Protein AF-A0A225WI49-F1 (afdb_monomer)

Secondary structure (DSSP, 8-state):
--GGG-----------SS--HHHHHHHHHHHHHHSSS-----------THHHHHHHHHHHHHS-GGGS-HHHHHHHHHHHHHHHT-SSHHHHHHHHHHHHHHHHHSTTTHHHHHHHHHHHSSGGG-TTSGGGS-TTS-SSSHHHHHHHHHHHHHH--

Foldseek 3Di:
DACVVDDDDDQDDDDDPDDDPVRVVVVVVVSCVSDPDRDDDPDDDDPPPPVLVVVCCCLLVVLPPVPDDPVNVVVVVVLVVCLQAQPDDVSNVVSCVVVLVVLCPDPNRVSVSVSCCPQQVDDDNVQLHPVSDPPNDHNDCVVVVVVVVVCCVVPPD

Sequence (157 aa):
MSDCERRFHLSAMIALSQIVEGMYAKSLSALRLVCNKPLQVYYVMGDADDGRFNVVQQVIGRANIYNMNELTANTLRKDIYDLHFAEGPQDFIYICQLVLPRWRVAVQTAGFVDSFKKVWMSGKFIPWQYFQSPSAYATTNNPAKQFNQVLKRDYTL

Mean predicted aligned error: 12.16 Å

Organism: NCBI:txid4795

Nearest PDB structures (foldseek):
  6xgw-assembly1_B  TM=5.686E-01  e=6.601E+00  Acetivibrio thermocellus ATCC 27405
  5cwh-assembly1_A  TM=3.467E-01  e=4.479E+00  synthetic construct

Solvent-accessible surface area (backbone atoms only — not comparable to full-atom values): 9722 Å² total; per-residue (Å²): 138,60,69,88,80,58,87,84,79,88,86,79,86,83,90,69,97,62,98,45,73,73,48,52,56,51,50,58,54,50,50,51,70,74,41,97,53,92,80,78,85,88,77,86,89,72,78,71,59,69,83,48,47,47,47,50,44,47,44,43,55,65,50,52,56,94,70,58,51,68,69,59,56,51,50,52,51,49,53,51,49,52,49,30,62,24,83,35,73,68,50,32,52,52,49,48,67,57,49,52,59,58,36,46,72,38,81,84,32,31,61,42,46,60,51,46,42,57,49,50,67,36,77,92,48,43,81,58,31,44,66,70,50,59,96,88,57,79,75,61,69,58,67,61,49,53,53,52,48,53,52,41,71,76,72,58,129

pLDDT: mean 70.06, std 14.54, range [36.44, 95.25]

Radius of gyration: 18.46 Å; Cα contacts (8 Å, |Δi|>4): 92; chains: 1; bounding box: 42×36×49 Å

Structure (mmCIF, N/CA/C/O backbone):
data_AF-A0A225WI49-F1
#
_entry.id   AF-A0A225WI49-F1
#
loop_
_atom_site.group_PDB
_atom_site.id
_atom_site.type_symbol
_atom_site.label_atom_id
_atom_site.label_alt_id
_atom_site.label_comp_id
_atom_site.label_asym_id
_atom_site.label_entity_id
_atom_site.label_seq_id
_atom_site.pdbx_PDB_ins_code
_atom_site.Cartn_x
_atom_site.Cartn_y
_atom_site.Cartn_z
_atom_site.occupancy
_atom_site.B_iso_or_equiv
_atom_site.auth_seq_id
_atom_site.auth_comp_id
_atom_site.auth_asym_id
_atom_site.auth_atom_id
_atom_site.pdbx_PDB_model_num
ATOM 1 N N . MET A 1 1 ? -5.632 -16.277 0.743 1.00 48.72 1 MET A N 1
ATOM 2 C CA . MET A 1 1 ? -6.776 -15.624 1.415 1.00 48.72 1 MET A CA 1
ATOM 3 C C . MET A 1 1 ? -6.781 -14.167 1.015 1.00 48.72 1 MET A C 1
ATOM 5 O O . MET A 1 1 ? -5.843 -13.457 1.355 1.00 48.72 1 MET A O 1
ATOM 9 N N . SER A 1 2 ? -7.784 -13.748 0.252 1.00 56.47 2 SER A N 1
ATOM 10 C CA . SER A 1 2 ? -7.922 -12.360 -0.202 1.00 56.47 2 SER A CA 1
ATOM 11 C C . SER A 1 2 ? -8.668 -11.526 0.846 1.00 56.47 2 SER A C 1
ATOM 13 O O . SER A 1 2 ? -9.482 -12.062 1.599 1.00 56.47 2 SER A O 1
ATOM 15 N N . ASP A 1 3 ? -8.436 -10.210 0.895 1.00 58.03 3 ASP A N 1
ATOM 16 C CA . ASP A 1 3 ? -9.205 -9.298 1.760 1.00 58.03 3 ASP A CA 1
ATOM 17 C C . ASP A 1 3 ? -10.714 -9.335 1.470 1.00 58.03 3 ASP A C 1
ATOM 19 O O . ASP A 1 3 ? -11.506 -8.990 2.342 1.00 58.03 3 ASP A O 1
ATOM 23 N N . CYS A 1 4 ? -11.128 -9.788 0.280 1.00 54.41 4 CYS A N 1
ATOM 24 C CA . CYS A 1 4 ? -12.543 -9.960 -0.062 1.00 54.41 4 CYS A CA 1
ATOM 25 C C . CYS A 1 4 ? -13.248 -11.075 0.732 1.00 54.41 4 CYS A C 1
ATOM 27 O O . CYS A 1 4 ? -14.473 -11.081 0.803 1.00 54.41 4 CYS A O 1
ATOM 29 N N . GLU A 1 5 ? -12.500 -11.994 1.345 1.00 53.59 5 GLU A N 1
ATOM 30 C CA . GLU A 1 5 ? -13.043 -13.082 2.171 1.00 53.59 5 GLU A CA 1
ATOM 31 C C . GLU A 1 5 ? -13.104 -12.702 3.662 1.00 53.59 5 GLU A C 1
ATOM 33 O O . GLU A 1 5 ? -13.628 -13.454 4.486 1.00 53.59 5 GLU A O 1
ATOM 38 N N . ARG A 1 6 ? -12.574 -11.527 4.031 1.00 66.06 6 ARG A N 1
ATOM 39 C CA . ARG A 1 6 ? -12.489 -11.048 5.416 1.00 66.06 6 ARG A CA 1
ATOM 40 C C . ARG A 1 6 ? -13.667 -10.133 5.745 1.00 66.06 6 ARG A C 1
ATOM 42 O O . ARG A 1 6 ? -14.077 -9.300 4.942 1.00 66.06 6 ARG A O 1
ATOM 49 N N . ARG A 1 7 ? -14.200 -10.259 6.964 1.00 65.69 7 ARG A N 1
ATOM 50 C CA . ARG A 1 7 ? -15.260 -9.383 7.485 1.00 65.69 7 ARG A CA 1
ATOM 51 C C . ARG A 1 7 ? -14.658 -8.352 8.431 1.00 65.69 7 ARG A C 1
ATOM 53 O O . ARG A 1 7 ? -14.001 -8.717 9.401 1.00 65.69 7 ARG A O 1
ATOM 60 N N . PHE A 1 8 ? -14.913 -7.077 8.155 1.00 72.19 8 PHE A N 1
ATOM 61 C CA . PHE A 1 8 ? -14.499 -5.960 9.001 1.00 72.19 8 PHE A CA 1
ATOM 62 C C . PHE A 1 8 ? -15.721 -5.370 9.701 1.00 72.19 8 PHE A C 1
ATOM 64 O O . PHE A 1 8 ? -16.773 -5.204 9.086 1.00 72.19 8 PHE A O 1
ATOM 71 N N . HIS A 1 9 ? -15.577 -5.049 10.986 1.00 75.19 9 HIS A N 1
ATOM 72 C CA . HIS A 1 9 ? -16.617 -4.394 11.775 1.00 75.19 9 HIS A CA 1
ATOM 73 C C . HIS A 1 9 ? -16.233 -2.933 12.006 1.00 75.19 9 HIS A C 1
ATOM 75 O O . HIS A 1 9 ? -15.126 -2.644 12.461 1.00 75.19 9 HIS A O 1
ATOM 81 N N . LEU A 1 10 ? -17.144 -2.010 11.693 1.00 75.50 10 LEU A N 1
ATOM 82 C CA . LEU A 1 10 ? -16.956 -0.594 11.991 1.00 75.50 10 LEU A CA 1
ATOM 83 C C . LEU A 1 10 ? -17.075 -0.375 13.505 1.00 75.50 10 LEU A C 1
ATOM 85 O O . LEU A 1 10 ? -18.166 -0.475 14.057 1.00 75.50 10 LEU A O 1
ATOM 89 N N . SER A 1 11 ? -15.958 -0.068 14.166 1.00 74.88 11 SER A N 1
ATOM 90 C CA . SER A 1 11 ? -15.944 0.193 15.614 1.00 74.88 11 SER A CA 1
ATOM 91 C C . SER A 1 11 ? -16.342 1.628 15.970 1.00 74.88 11 SER A C 1
ATOM 93 O O . SER A 1 11 ? -16.944 1.853 17.014 1.00 74.88 11 SER A O 1
ATOM 95 N N . ALA A 1 12 ? -15.992 2.604 15.127 1.00 73.69 12 ALA A N 1
ATOM 96 C CA . ALA A 1 12 ? -16.334 4.010 15.322 1.00 73.69 12 ALA A CA 1
ATOM 97 C C . ALA A 1 12 ? -16.229 4.794 14.008 1.00 73.69 12 ALA A C 1
ATOM 99 O O . ALA A 1 12 ? -15.365 4.509 13.180 1.00 73.69 12 ALA A O 1
ATOM 100 N N . MET A 1 13 ? -17.067 5.821 13.859 1.00 78.62 13 MET A N 1
ATOM 101 C CA . MET A 1 13 ? -16.966 6.842 12.817 1.00 78.62 13 MET A CA 1
ATOM 102 C C . MET A 1 13 ? -16.846 8.203 13.499 1.00 78.62 13 MET A C 1
ATOM 104 O O . MET A 1 13 ? -17.653 8.529 14.367 1.00 78.62 13 MET A O 1
ATOM 108 N N . ILE A 1 14 ? -15.831 8.984 13.129 1.00 72.12 14 ILE A N 1
ATOM 109 C CA . ILE A 1 14 ? -15.565 10.290 13.736 1.00 72.12 14 ILE A CA 1
ATOM 110 C C . ILE A 1 14 ? -15.623 11.344 12.635 1.00 72.12 14 ILE A C 1
ATOM 112 O O . ILE A 1 14 ? -14.805 11.334 11.719 1.00 72.12 14 ILE A O 1
ATOM 116 N N . ALA A 1 15 ? -16.597 12.248 12.729 1.00 78.31 15 ALA A N 1
ATOM 117 C CA . ALA A 1 15 ? -16.697 13.401 11.847 1.00 78.31 15 ALA A CA 1
ATOM 118 C C . ALA A 1 15 ? -15.869 14.551 12.428 1.00 78.31 15 ALA A C 1
ATOM 120 O O . ALA A 1 15 ? -16.114 14.998 13.549 1.00 78.31 15 ALA A O 1
ATOM 121 N N . LEU A 1 16 ? -14.884 15.020 11.666 1.00 69.44 16 LEU A N 1
ATOM 122 C CA . LEU A 1 16 ? -14.033 16.144 12.044 1.00 69.44 16 LEU A CA 1
ATOM 123 C C . LEU A 1 16 ? -14.318 17.330 11.135 1.00 69.44 16 LEU A C 1
ATOM 125 O O . LEU A 1 16 ? -14.454 17.169 9.927 1.00 69.44 16 LEU A O 1
ATOM 129 N N . SER A 1 17 ? -14.368 18.529 11.714 1.00 72.88 17 SER A N 1
ATOM 130 C CA . SER A 1 17 ? -14.508 19.762 10.936 1.00 72.88 17 SER A CA 1
ATOM 131 C C . SER A 1 17 ? -13.226 20.127 10.182 1.00 72.88 17 SER A C 1
ATOM 133 O O . SER A 1 17 ? -13.294 20.821 9.171 1.00 72.88 17 SER A O 1
ATOM 135 N N . GLN A 1 18 ? -12.059 19.682 10.668 1.00 64.44 18 GLN A N 1
ATOM 136 C CA . GLN A 1 18 ? -10.747 19.961 10.083 1.00 64.44 18 GLN A CA 1
ATOM 137 C C . GLN A 1 18 ? -9.773 18.795 10.296 1.00 64.44 18 GLN A C 1
ATOM 139 O O . GLN A 1 18 ? -9.764 18.155 11.350 1.00 64.44 18 GLN A O 1
ATOM 144 N N . ILE A 1 19 ? -8.903 18.575 9.309 1.00 63.94 19 ILE A N 1
ATOM 145 C CA . ILE A 1 19 ? -7.828 17.578 9.341 1.00 63.94 19 ILE A CA 1
ATOM 146 C C . ILE A 1 19 ? -6.551 18.254 9.865 1.00 63.94 19 ILE A C 1
ATOM 148 O O . ILE A 1 19 ? -5.711 18.718 9.101 1.00 63.94 19 ILE A O 1
ATOM 152 N N . VAL A 1 20 ? -6.430 18.361 11.191 1.00 71.06 20 VAL A N 1
ATOM 153 C CA . VAL A 1 20 ? -5.255 18.924 11.885 1.00 71.06 20 VAL A CA 1
ATOM 154 C C . VAL A 1 20 ? -4.802 17.940 12.963 1.00 71.06 20 VAL A C 1
ATOM 156 O O . VAL A 1 20 ? -5.634 17.295 13.598 1.00 71.06 20 VAL A O 1
ATOM 159 N N . GLU A 1 21 ? -3.495 17.830 13.207 1.00 60.38 21 GLU A N 1
ATOM 160 C CA . GLU A 1 21 ? -2.895 16.881 14.164 1.00 60.38 21 GLU A CA 1
ATOM 161 C C . GLU A 1 21 ? -3.582 16.890 15.544 1.00 60.38 21 GLU A C 1
ATOM 163 O O . GLU A 1 21 ? -3.934 15.841 16.089 1.00 60.38 21 GLU A O 1
ATOM 168 N N . GLY A 1 22 ? -3.888 18.081 16.071 1.00 64.19 22 GLY A N 1
ATOM 169 C CA . GLY A 1 22 ? -4.597 18.231 17.344 1.00 64.19 22 GLY A CA 1
ATOM 170 C C . GLY A 1 22 ? -6.025 17.664 17.346 1.00 64.19 22 GLY A C 1
ATOM 171 O O . GLY A 1 22 ? -6.517 17.254 18.398 1.00 64.19 22 GL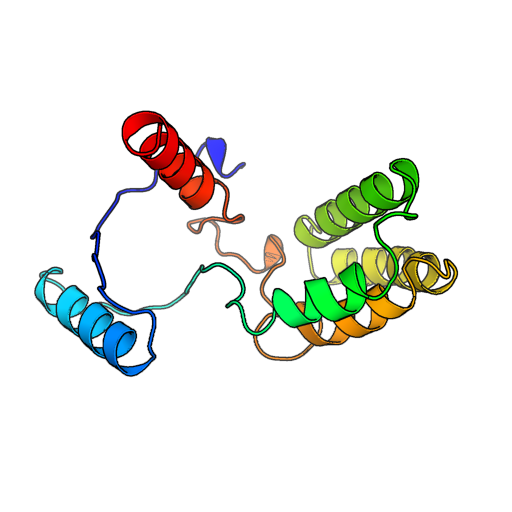Y A O 1
ATOM 172 N N . MET A 1 23 ? -6.696 17.606 16.192 1.00 66.50 23 MET A N 1
ATOM 173 C CA . MET A 1 23 ? -8.023 16.993 16.051 1.00 66.50 23 MET A CA 1
ATOM 174 C C . MET A 1 23 ? -7.937 15.467 15.999 1.00 66.50 23 MET A C 1
ATOM 176 O O . MET A 1 23 ? -8.760 14.796 16.624 1.00 66.50 23 MET A O 1
ATOM 180 N N . TYR A 1 24 ? -6.907 14.903 15.360 1.00 64.75 24 TYR A N 1
ATOM 181 C CA . TYR A 1 24 ? -6.654 13.458 15.389 1.00 64.75 24 TYR A CA 1
ATOM 182 C C . TYR A 1 24 ? -6.375 12.952 16.804 1.00 64.75 24 TYR A C 1
ATOM 184 O O . TYR A 1 24 ? -6.986 11.976 17.239 1.00 64.75 24 TYR A O 1
ATOM 192 N N . ALA A 1 25 ? -5.520 13.647 17.561 1.00 64.44 25 ALA A N 1
ATOM 193 C CA . ALA A 1 25 ? -5.199 13.267 18.936 1.00 64.44 25 ALA A CA 1
ATOM 194 C C . ALA A 1 25 ? -6.445 13.251 19.841 1.00 64.44 25 ALA A C 1
ATOM 196 O O . ALA A 1 25 ? -6.653 12.304 20.606 1.00 64.44 25 ALA A O 1
ATOM 197 N N . LYS A 1 26 ? -7.316 14.262 19.716 1.00 67.56 26 LYS A N 1
ATOM 198 C CA . LYS A 1 26 ? -8.597 14.322 20.441 1.00 67.56 26 LYS A CA 1
ATOM 199 C C . LYS A 1 26 ? -9.541 13.190 20.030 1.00 67.56 26 LYS A C 1
ATOM 201 O O . LYS A 1 26 ? -10.129 12.546 20.893 1.00 67.56 26 LYS A O 1
ATOM 206 N N . SER A 1 27 ? -9.624 12.901 18.735 1.00 66.44 27 SER A N 1
ATOM 207 C CA . SER A 1 27 ? -10.472 11.840 18.175 1.00 66.44 27 SER A CA 1
ATOM 208 C C . SER A 1 27 ? -10.058 10.447 18.643 1.00 66.44 27 SER A C 1
ATOM 210 O O . SER A 1 27 ? -10.885 9.667 19.111 1.00 66.44 27 SER A O 1
ATOM 212 N N . LEU A 1 28 ? -8.760 10.144 18.591 1.00 68.38 28 LEU A N 1
ATOM 213 C CA . LEU A 1 28 ? -8.213 8.873 19.070 1.00 68.38 28 LEU A CA 1
ATOM 214 C C . LEU A 1 28 ? -8.349 8.730 20.591 1.00 68.38 28 LEU A C 1
ATOM 216 O O . LEU A 1 28 ? -8.566 7.629 21.093 1.00 68.38 28 LEU A O 1
ATOM 220 N N . SER A 1 29 ? -8.268 9.838 21.331 1.00 68.44 29 SER A N 1
ATOM 221 C CA . SER A 1 29 ? -8.528 9.841 22.774 1.00 68.44 29 SER A CA 1
ATOM 222 C C . SER A 1 29 ? -9.999 9.558 23.084 1.00 68.44 29 SER A C 1
ATOM 224 O O . SER A 1 29 ? -10.285 8.782 23.991 1.00 68.44 29 SER A O 1
ATOM 226 N N . ALA A 1 30 ? -10.931 10.109 22.302 1.00 68.31 30 ALA A N 1
ATOM 227 C CA . ALA A 1 30 ? -12.356 9.808 22.431 1.00 68.31 30 ALA A CA 1
ATOM 228 C C . ALA A 1 30 ? -12.669 8.337 22.107 1.00 68.31 30 ALA A C 1
ATOM 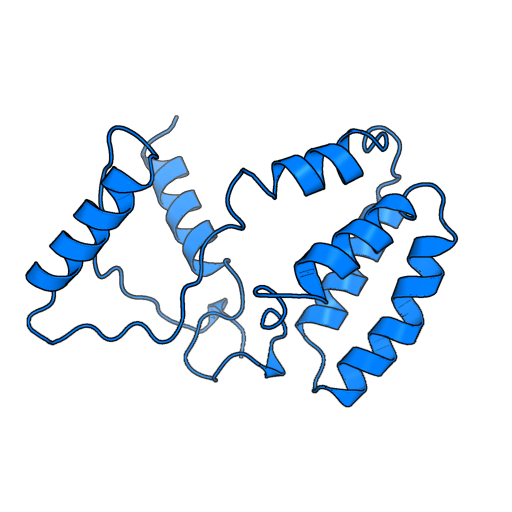230 O O . ALA A 1 30 ? -13.484 7.721 22.788 1.00 68.31 30 ALA A O 1
ATOM 231 N N . LEU A 1 31 ? -11.964 7.732 21.144 1.00 66.62 31 LEU A N 1
ATOM 232 C CA . LEU A 1 31 ? -12.109 6.307 20.827 1.00 66.62 31 LEU A CA 1
ATOM 233 C C . LEU A 1 31 ? -11.807 5.402 22.037 1.00 66.62 31 LEU A C 1
ATOM 235 O O . LEU A 1 31 ? -12.487 4.396 22.237 1.00 66.62 31 LEU A O 1
ATOM 239 N N . ARG A 1 32 ? -10.845 5.789 22.890 1.00 63.47 32 ARG A N 1
ATOM 240 C CA . ARG A 1 32 ? -10.538 5.077 24.148 1.00 63.47 32 ARG A CA 1
ATOM 241 C C . ARG A 1 32 ? -11.702 5.053 25.131 1.00 63.47 32 ARG A C 1
ATOM 243 O O . ARG A 1 32 ? -11.773 4.127 25.926 1.00 63.47 32 ARG A O 1
ATOM 250 N N . LEU A 1 33 ? -12.584 6.048 25.082 1.00 63.44 33 LEU A N 1
ATOM 251 C CA . LEU A 1 33 ? -13.755 6.134 25.957 1.00 63.44 33 LEU A CA 1
ATOM 252 C C . LEU A 1 33 ? -14.931 5.304 25.429 1.00 63.44 33 LEU A C 1
ATOM 254 O O . LEU A 1 33 ? -15.749 4.841 26.213 1.00 63.44 33 LEU A O 1
ATOM 258 N N . VAL A 1 34 ? -15.014 5.106 24.109 1.00 63.06 34 VAL A N 1
ATOM 259 C CA . VAL A 1 34 ? -16.078 4.314 23.466 1.00 63.06 34 VAL A CA 1
ATOM 260 C C . VAL A 1 34 ? -15.819 2.813 23.612 1.00 63.06 34 VAL A C 1
ATOM 262 O O . VAL A 1 34 ? -16.747 2.018 23.755 1.00 63.06 34 VAL A O 1
ATOM 265 N N . CYS A 1 35 ? -14.553 2.399 23.595 1.00 58.66 35 CYS A N 1
ATOM 266 C CA . CYS A 1 35 ? -14.195 1.008 23.823 1.00 58.66 35 CYS A CA 1
ATOM 267 C C . CYS A 1 35 ? -14.097 0.728 25.330 1.00 58.66 35 CYS A C 1
ATOM 269 O O . CYS A 1 35 ? -13.163 1.170 25.985 1.00 58.66 35 CYS A O 1
ATOM 271 N N . ASN A 1 36 ? -15.009 -0.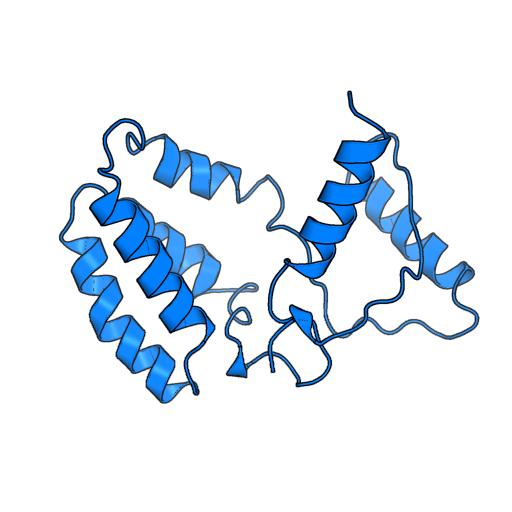089 25.872 1.00 57.59 36 ASN A N 1
ATOM 272 C CA . ASN A 1 36 ? -15.023 -0.550 27.277 1.00 57.59 36 ASN A CA 1
ATOM 273 C C . ASN A 1 36 ? -13.830 -1.460 27.672 1.00 57.59 36 ASN A C 1
ATOM 275 O O . ASN A 1 36 ? -13.927 -2.273 28.591 1.00 57.59 36 ASN A O 1
ATOM 279 N N . LYS A 1 37 ? -12.709 -1.385 26.949 1.00 60.72 37 LYS A N 1
ATOM 280 C CA . LYS A 1 37 ? -11.475 -2.139 27.182 1.00 60.72 37 LYS A CA 1
ATOM 281 C C . LYS A 1 37 ? -10.275 -1.250 26.853 1.00 60.72 37 LYS A C 1
ATOM 283 O O . LYS A 1 37 ? -10.369 -0.439 25.930 1.00 60.72 37 LYS A O 1
ATOM 288 N N . PRO A 1 38 ? -9.134 -1.423 27.542 1.00 61.31 38 PRO A N 1
ATOM 289 C CA . PRO A 1 38 ? -7.910 -0.718 27.186 1.00 61.31 38 PRO A CA 1
ATOM 290 C C . PRO A 1 38 ? -7.533 -1.025 25.730 1.00 61.31 38 PRO A C 1
ATOM 292 O O . PRO A 1 38 ? -7.248 -2.167 25.373 1.00 61.31 38 PRO A O 1
ATOM 295 N N . LEU A 1 39 ? -7.558 0.004 24.882 1.00 62.28 39 LEU A N 1
ATOM 296 C CA . LEU A 1 39 ? -7.169 -0.088 23.477 1.00 62.28 39 LEU A CA 1
ATOM 297 C C . LEU A 1 39 ? -5.642 -0.053 23.358 1.00 62.28 39 LEU A C 1
ATOM 299 O O . LEU A 1 39 ? -5.017 0.975 23.625 1.00 62.28 39 LEU A O 1
ATOM 303 N N . GLN A 1 40 ? -5.054 -1.162 22.912 1.00 63.75 40 GLN A N 1
ATOM 304 C CA . GLN A 1 40 ? -3.671 -1.212 22.442 1.00 63.75 40 GLN A CA 1
ATOM 305 C C . GLN A 1 40 ? -3.662 -1.245 20.915 1.00 63.75 40 GLN A C 1
ATOM 307 O O . GLN A 1 40 ? -4.281 -2.109 20.295 1.00 63.75 40 GLN A O 1
ATOM 312 N N . VAL A 1 41 ? -2.978 -0.278 20.307 1.00 61.75 41 VAL A N 1
ATOM 313 C CA . VAL A 1 41 ? -2.838 -0.189 18.852 1.00 61.75 41 VAL A CA 1
ATOM 314 C C . VAL A 1 41 ? -1.542 -0.884 18.459 1.00 61.75 41 VAL A C 1
ATOM 316 O O . VAL A 1 41 ? -0.462 -0.378 18.751 1.00 61.75 41 VAL A O 1
ATOM 319 N N . TYR A 1 42 ? -1.657 -2.037 17.803 1.00 57.41 42 TYR A N 1
ATOM 320 C CA . TYR A 1 42 ? -0.503 -2.771 17.274 1.00 57.41 42 TYR A CA 1
ATOM 321 C C . TYR A 1 42 ? -0.157 -2.351 15.843 1.00 57.41 42 TYR A C 1
ATOM 323 O O . TYR A 1 42 ? 1.015 -2.257 15.493 1.00 57.41 42 TYR A O 1
ATOM 331 N N . TYR A 1 43 ? -1.179 -2.062 15.033 1.00 62.22 43 TYR A N 1
ATOM 332 C CA . TYR A 1 43 ? -1.039 -1.703 13.626 1.00 62.22 43 TYR A CA 1
ATOM 333 C C . TYR A 1 43 ? -2.004 -0.573 13.275 1.00 62.22 43 TYR A C 1
ATOM 335 O O . TYR A 1 43 ? -3.140 -0.545 13.750 1.00 62.22 43 TYR A O 1
ATOM 343 N N . VAL A 1 44 ? -1.548 0.346 12.427 1.00 63.34 44 VAL A N 1
ATOM 344 C CA . VAL A 1 44 ? -2.364 1.417 11.853 1.00 63.34 44 VAL A CA 1
ATOM 345 C C . VAL A 1 44 ? -2.310 1.265 10.343 1.00 63.34 44 VAL A C 1
ATOM 347 O O . VAL A 1 44 ? -1.229 1.281 9.760 1.00 63.34 44 VAL A O 1
ATOM 350 N N . MET A 1 45 ? -3.475 1.117 9.721 1.00 66.38 45 MET A N 1
ATOM 351 C CA . MET A 1 45 ? -3.623 1.174 8.273 1.00 66.38 45 MET A CA 1
ATOM 352 C C . MET A 1 45 ? -4.411 2.436 7.942 1.00 66.38 45 MET A C 1
ATOM 354 O O . MET A 1 45 ? -5.564 2.578 8.341 1.00 66.38 45 MET A O 1
ATOM 358 N N . GLY A 1 46 ? -3.761 3.358 7.248 1.00 62.47 46 GLY A N 1
ATOM 359 C CA . GLY A 1 46 ? -4.357 4.583 6.737 1.00 62.47 46 GLY A CA 1
ATOM 360 C C . GLY A 1 46 ? -3.884 4.809 5.312 1.00 62.47 46 GLY A C 1
ATOM 361 O O . GLY A 1 46 ? -2.943 4.152 4.852 1.00 62.47 46 GLY A O 1
ATOM 362 N N . ASP A 1 47 ? -4.531 5.731 4.610 1.00 60.34 47 ASP A N 1
ATOM 363 C CA . ASP A 1 47 ? -3.952 6.227 3.369 1.00 60.34 47 ASP A CA 1
ATOM 364 C C . ASP A 1 47 ? -2.586 6.860 3.676 1.00 60.34 47 ASP A C 1
ATOM 366 O O . ASP A 1 47 ? -2.335 7.358 4.775 1.00 60.34 47 ASP A O 1
ATOM 370 N N . ALA A 1 48 ? -1.658 6.786 2.724 1.00 54.28 48 ALA A N 1
ATOM 371 C CA . ALA A 1 48 ? -0.376 7.453 2.880 1.00 54.28 48 ALA A CA 1
ATOM 372 C C . ALA A 1 48 ? -0.630 8.971 2.909 1.00 54.28 48 ALA A C 1
ATOM 374 O O . ALA A 1 48 ? -0.863 9.548 1.850 1.00 54.28 48 ALA A O 1
ATOM 375 N N . ASP A 1 49 ? -0.619 9.572 4.108 1.00 50.94 49 ASP A N 1
ATOM 376 C CA . ASP A 1 49 ? -0.991 10.972 4.376 1.00 50.94 49 ASP A CA 1
ATOM 377 C C . ASP A 1 49 ? -0.554 11.947 3.265 1.00 50.94 49 ASP A C 1
ATOM 379 O O . ASP A 1 49 ? 0.571 11.877 2.751 1.00 50.94 49 ASP A O 1
ATOM 383 N N . ASP A 1 50 ? -1.439 12.896 2.941 1.00 42.78 50 ASP A N 1
ATOM 384 C CA . ASP A 1 50 ? -1.406 13.828 1.798 1.00 42.78 50 ASP A CA 1
ATOM 385 C C . ASP A 1 50 ? -0.070 14.559 1.557 1.00 42.78 50 ASP A C 1
ATOM 387 O O . ASP A 1 50 ? 0.241 14.947 0.428 1.00 42.78 50 ASP A O 1
ATOM 391 N N . GLY A 1 51 ? 0.793 14.690 2.569 1.00 39.00 51 GLY A N 1
ATOM 392 C CA . GLY A 1 51 ? 2.159 15.204 2.402 1.00 39.00 51 GLY A CA 1
ATOM 393 C C . GLY A 1 51 ? 3.066 14.315 1.535 1.00 39.00 51 GLY A C 1
ATOM 394 O O . GLY A 1 51 ? 4.095 14.771 1.040 1.00 39.00 51 GLY A O 1
ATOM 395 N N . ARG A 1 52 ? 2.696 13.048 1.319 1.00 43.91 52 ARG A N 1
ATOM 396 C CA . ARG A 1 52 ? 3.482 12.048 0.577 1.00 43.91 52 ARG A CA 1
ATOM 397 C C . ARG A 1 52 ? 2.785 11.569 -0.683 1.00 43.91 52 ARG A C 1
ATOM 399 O O . ARG A 1 52 ? 3.484 11.308 -1.660 1.00 43.91 52 ARG A O 1
ATOM 406 N N . PHE A 1 53 ? 1.450 11.566 -0.717 1.00 38.25 53 PHE A N 1
ATOM 407 C CA . PHE A 1 53 ? 0.724 11.501 -1.983 1.00 38.25 53 PHE A CA 1
ATOM 408 C C . PHE A 1 53 ? 1.078 12.702 -2.857 1.00 38.25 53 PHE A C 1
ATOM 410 O O . PHE A 1 53 ? 1.278 12.505 -4.040 1.00 38.25 53 PHE A O 1
ATOM 417 N N . ASN A 1 54 ? 1.310 13.893 -2.285 1.00 39.88 54 ASN A N 1
ATOM 418 C CA . ASN A 1 54 ? 1.863 15.035 -3.017 1.00 39.88 54 ASN A CA 1
ATOM 419 C C . ASN A 1 54 ? 3.313 14.848 -3.462 1.00 39.88 54 ASN A C 1
ATOM 421 O O . ASN A 1 54 ? 3.666 15.402 -4.484 1.00 39.88 54 ASN A O 1
ATOM 425 N N . VAL A 1 55 ? 4.159 14.071 -2.778 1.00 36.44 55 VAL A N 1
ATOM 426 C CA . VAL A 1 55 ? 5.509 13.739 -3.287 1.00 36.44 55 VAL A CA 1
ATOM 427 C C . VAL A 1 55 ? 5.422 12.717 -4.412 1.00 36.44 55 VAL A C 1
ATOM 429 O O . VAL A 1 55 ? 6.112 12.849 -5.410 1.00 36.44 55 VAL A O 1
ATOM 432 N N . VAL A 1 56 ? 4.540 11.727 -4.299 1.00 38.41 56 VAL A N 1
ATOM 433 C CA . VAL A 1 56 ? 4.257 10.763 -5.365 1.00 38.41 56 VAL A CA 1
ATOM 434 C C . VAL A 1 56 ? 3.570 11.471 -6.544 1.00 38.41 56 VAL A C 1
ATOM 436 O O . VAL A 1 56 ? 3.991 11.299 -7.668 1.00 38.41 56 VAL A O 1
ATOM 439 N N . GLN A 1 57 ? 2.626 12.385 -6.341 1.00 39.47 57 GLN A N 1
ATOM 440 C CA . GLN A 1 57 ? 2.058 13.266 -7.371 1.00 39.47 57 GLN A CA 1
ATOM 441 C C . GLN A 1 57 ? 3.026 14.362 -7.832 1.00 39.47 57 GLN A C 1
ATOM 443 O O . GLN A 1 57 ? 2.896 14.834 -8.946 1.00 39.47 57 GLN A O 1
ATOM 448 N N . GLN A 1 58 ? 4.018 14.786 -7.055 1.00 39.88 58 GLN A N 1
ATOM 449 C CA . GLN A 1 58 ? 5.022 15.748 -7.524 1.00 39.88 58 GLN A CA 1
ATOM 450 C C . GLN A 1 58 ? 6.160 15.054 -8.257 1.00 39.88 58 GLN A C 1
ATOM 452 O O . GLN A 1 58 ? 6.728 15.657 -9.150 1.00 39.88 58 GLN A O 1
ATOM 457 N N . VAL A 1 59 ? 6.510 13.813 -7.927 1.00 42.06 59 VAL A N 1
ATOM 458 C CA . VAL A 1 59 ? 7.568 13.070 -8.621 1.00 42.06 59 VAL A CA 1
ATOM 459 C C . VAL A 1 59 ? 6.996 12.282 -9.790 1.00 42.06 59 VAL A C 1
ATOM 461 O O . VAL A 1 59 ? 7.566 12.315 -10.872 1.00 42.06 59 VAL A O 1
ATOM 464 N N . ILE A 1 60 ? 5.839 11.645 -9.612 1.00 42.66 60 ILE A N 1
ATOM 465 C CA . ILE A 1 60 ? 5.096 11.011 -10.699 1.00 42.66 60 ILE A CA 1
ATOM 466 C C . ILE A 1 60 ? 4.354 12.092 -11.506 1.00 42.66 60 ILE A C 1
ATOM 468 O O . ILE A 1 60 ? 4.515 12.145 -12.712 1.00 42.66 60 ILE A O 1
ATOM 472 N N . GLY A 1 61 ? 3.630 13.034 -10.895 1.00 37.81 61 GLY A N 1
ATOM 473 C CA . GLY A 1 61 ? 2.869 14.061 -11.637 1.00 37.81 61 GLY A CA 1
ATOM 474 C C . GLY A 1 61 ? 3.648 15.296 -12.125 1.00 37.81 61 GLY A C 1
ATOM 475 O O . GLY A 1 61 ? 3.127 15.972 -13.008 1.00 37.81 61 GLY A O 1
ATOM 476 N N . ARG A 1 62 ? 4.896 15.579 -11.685 1.00 36.78 62 ARG A N 1
ATOM 477 C CA . ARG A 1 62 ? 5.802 16.474 -12.462 1.00 36.78 62 ARG A CA 1
ATOM 478 C C . ARG A 1 62 ? 6.553 15.736 -13.566 1.00 36.78 62 ARG A C 1
ATOM 480 O O . ARG A 1 62 ? 6.987 16.375 -14.518 1.00 36.78 62 ARG A O 1
ATOM 487 N N . ALA A 1 63 ? 6.679 14.413 -13.486 1.00 41.94 63 ALA A N 1
ATOM 488 C CA . ALA A 1 63 ? 7.153 13.600 -14.598 1.00 41.94 63 ALA A CA 1
ATOM 489 C C . ALA A 1 63 ? 5.977 13.243 -15.516 1.00 41.94 63 ALA A C 1
ATOM 491 O O . ALA A 1 63 ? 5.651 12.075 -15.661 1.00 41.94 63 ALA A O 1
ATOM 492 N N . ASN A 1 64 ? 5.320 14.250 -16.105 1.00 41.56 64 ASN A N 1
ATOM 493 C CA . ASN A 1 64 ? 4.429 14.111 -17.264 1.00 41.56 64 ASN A CA 1
ATOM 494 C C . ASN A 1 64 ? 3.680 12.758 -17.357 1.00 41.56 64 ASN A C 1
ATOM 496 O O . ASN A 1 64 ? 3.843 12.042 -18.345 1.00 41.56 64 ASN A O 1
ATOM 500 N N . ILE A 1 65 ? 2.843 12.389 -16.371 1.00 43.72 65 ILE A N 1
ATOM 501 C CA . ILE A 1 65 ? 1.966 11.197 -16.505 1.00 43.72 65 ILE A CA 1
ATOM 502 C C . ILE A 1 65 ? 1.025 11.355 -17.699 1.00 43.72 65 ILE A C 1
ATOM 504 O O . ILE A 1 65 ? 0.570 10.364 -18.253 1.00 43.72 65 ILE A O 1
ATOM 508 N N . TYR A 1 66 ? 0.811 12.579 -18.178 1.00 45.81 66 TYR A N 1
ATOM 509 C CA . TYR A 1 66 ? 0.131 12.808 -19.447 1.00 45.81 66 TYR A CA 1
ATOM 510 C C . TYR A 1 66 ? 0.814 12.122 -20.653 1.00 45.81 66 TYR A C 1
ATOM 512 O O . TYR A 1 66 ? 0.168 11.977 -21.681 1.00 45.81 66 TYR A O 1
ATOM 520 N N . ASN A 1 67 ? 2.064 11.642 -20.526 1.00 52.19 67 ASN A N 1
ATOM 521 C CA . ASN A 1 67 ? 2.799 10.917 -21.569 1.00 52.19 67 ASN A CA 1
ATOM 522 C C . ASN A 1 67 ? 3.252 9.495 -21.172 1.00 52.19 67 ASN A C 1
ATOM 524 O O . ASN A 1 67 ? 3.938 8.848 -21.969 1.00 52.19 67 ASN A O 1
ATOM 528 N N . MET A 1 68 ? 2.911 8.984 -19.977 1.00 64.06 68 MET A N 1
ATOM 529 C CA . MET A 1 68 ? 3.191 7.577 -19.662 1.00 64.06 68 MET A CA 1
ATOM 530 C C . MET A 1 68 ? 2.177 6.706 -20.390 1.00 64.06 68 MET A C 1
ATOM 532 O O . MET A 1 68 ? 0.982 6.775 -20.110 1.00 64.06 68 MET A O 1
ATOM 536 N N . ASN A 1 69 ? 2.644 5.894 -21.338 1.00 73.31 69 ASN A N 1
ATOM 537 C CA . ASN A 1 69 ? 1.729 5.022 -22.060 1.00 73.31 69 ASN A CA 1
ATOM 538 C C . ASN A 1 69 ? 1.101 3.993 -21.102 1.00 73.31 69 ASN A C 1
ATOM 540 O O . ASN A 1 69 ? 1.700 3.562 -20.111 1.00 73.31 69 ASN A O 1
ATOM 544 N N . GLU A 1 70 ? -0.133 3.604 -21.405 1.00 73.12 70 GLU A N 1
ATOM 545 C CA . GLU A 1 70 ? -0.935 2.727 -20.551 1.00 73.12 70 GLU A CA 1
ATOM 546 C C . GLU A 1 70 ? -0.245 1.379 -20.280 1.00 73.12 70 GLU A C 1
ATOM 548 O O . GLU A 1 70 ? -0.324 0.842 -19.175 1.00 73.12 70 GLU A O 1
ATOM 553 N N . LEU A 1 71 ? 0.520 0.876 -21.252 1.00 76.62 71 LEU A N 1
ATOM 554 C CA . LEU A 1 71 ? 1.312 -0.350 -21.133 1.00 76.62 71 LEU A CA 1
ATOM 555 C C . LEU A 1 71 ? 2.387 -0.251 -20.038 1.00 76.62 71 LEU A C 1
ATOM 557 O O . LEU A 1 71 ? 2.542 -1.176 -19.236 1.00 76.62 71 LEU A O 1
ATOM 561 N N . THR A 1 72 ? 3.101 0.875 -19.960 1.00 76.50 72 THR A N 1
ATOM 562 C CA . THR A 1 72 ? 4.118 1.123 -18.925 1.00 76.50 72 THR A CA 1
ATOM 563 C C . THR A 1 72 ? 3.462 1.245 -17.556 1.00 76.50 72 THR A C 1
ATOM 565 O O . THR A 1 72 ? 3.921 0.625 -16.598 1.00 76.50 72 THR A O 1
ATOM 568 N N . ALA A 1 73 ? 2.339 1.962 -17.468 1.00 72.88 73 ALA A N 1
ATOM 569 C CA . ALA A 1 73 ? 1.584 2.090 -16.225 1.00 72.88 73 ALA A CA 1
ATOM 570 C C . ALA A 1 73 ? 1.047 0.735 -15.730 1.00 72.88 73 ALA A C 1
ATOM 572 O O . ALA A 1 73 ? 1.116 0.436 -14.538 1.00 72.88 73 ALA A O 1
ATOM 573 N N . ASN A 1 74 ? 0.547 -0.113 -16.630 1.00 74.62 74 ASN A N 1
ATOM 574 C CA . ASN A 1 74 ? 0.052 -1.448 -16.290 1.00 74.62 74 ASN A CA 1
ATOM 575 C C . ASN A 1 74 ? 1.177 -2.388 -15.853 1.00 74.62 74 ASN A C 1
ATOM 577 O O . ASN A 1 74 ? 1.013 -3.115 -14.875 1.00 74.62 74 ASN A O 1
ATOM 581 N N . THR A 1 75 ? 2.336 -2.318 -16.510 1.00 83.12 75 THR A N 1
ATOM 582 C CA . THR A 1 75 ? 3.531 -3.070 -16.100 1.00 83.12 75 THR A CA 1
ATOM 583 C C . THR A 1 75 ? 3.981 -2.646 -14.706 1.00 83.12 75 THR A C 1
ATOM 585 O O . THR A 1 75 ? 4.183 -3.491 -13.842 1.00 83.12 75 THR A O 1
ATOM 588 N N . LEU A 1 76 ? 4.038 -1.337 -14.444 1.00 80.56 76 LEU A N 1
ATOM 589 C CA . LEU A 1 76 ? 4.405 -0.801 -13.137 1.00 80.56 76 LEU A CA 1
ATOM 590 C C . LEU A 1 76 ? 3.453 -1.280 -12.031 1.00 80.56 76 LEU A C 1
ATOM 592 O O . LEU A 1 76 ? 3.898 -1.693 -10.965 1.00 80.56 76 LEU A O 1
ATOM 596 N N . ARG A 1 77 ? 2.138 -1.262 -12.289 1.00 77.81 77 ARG A N 1
ATOM 597 C CA . ARG A 1 77 ? 1.128 -1.766 -11.344 1.00 77.81 77 ARG A CA 1
ATOM 598 C C . ARG A 1 77 ? 1.291 -3.255 -11.070 1.00 77.81 77 ARG A C 1
ATOM 600 O O . ARG A 1 77 ? 1.209 -3.652 -9.912 1.00 77.81 77 ARG A O 1
ATOM 607 N N . LYS A 1 78 ? 1.517 -4.057 -12.114 1.00 82.38 78 LYS A N 1
ATOM 608 C CA . LYS A 1 78 ? 1.755 -5.498 -11.986 1.00 82.38 78 LYS A CA 1
ATOM 609 C C . LYS A 1 78 ? 2.990 -5.767 -11.129 1.00 82.38 78 LYS A C 1
ATOM 611 O O . LYS A 1 78 ? 2.910 -6.515 -10.170 1.00 82.38 78 LYS A O 1
ATOM 616 N N . ASP A 1 79 ? 4.088 -5.082 -11.406 1.00 86.88 79 ASP A N 1
ATOM 617 C CA . ASP A 1 79 ? 5.332 -5.254 -10.660 1.00 86.88 79 ASP A CA 1
ATOM 618 C C . ASP A 1 79 ? 5.196 -4.857 -9.178 1.00 86.88 79 ASP A C 1
ATOM 620 O O . ASP A 1 79 ? 5.742 -5.515 -8.297 1.00 86.88 79 ASP A O 1
ATOM 624 N N . ILE A 1 80 ? 4.451 -3.784 -8.881 1.00 85.44 80 ILE A N 1
ATOM 625 C CA . ILE A 1 80 ? 4.142 -3.384 -7.498 1.00 85.44 80 ILE A CA 1
ATOM 626 C C . ILE A 1 80 ? 3.264 -4.435 -6.811 1.00 85.44 80 ILE A C 1
ATOM 628 O O . ILE A 1 80 ? 3.458 -4.706 -5.628 1.00 85.44 80 ILE A O 1
ATOM 632 N N . TYR A 1 81 ? 2.311 -5.023 -7.537 1.00 82.75 81 TYR A N 1
ATOM 633 C CA . TYR A 1 81 ? 1.480 -6.114 -7.037 1.00 82.75 81 TYR A CA 1
ATOM 634 C C . TYR A 1 81 ? 2.334 -7.342 -6.697 1.00 82.75 81 TYR A C 1
ATOM 636 O O . TYR A 1 81 ? 2.216 -7.873 -5.597 1.00 82.75 81 TYR A O 1
ATO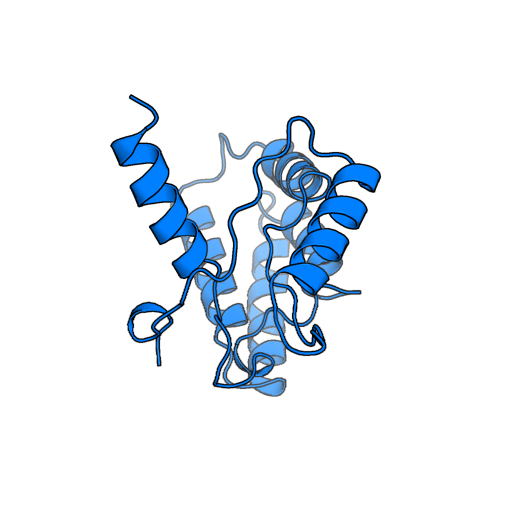M 644 N N . ASP A 1 82 ? 3.246 -7.732 -7.587 1.00 86.50 82 ASP A N 1
ATOM 645 C CA . ASP A 1 82 ? 4.147 -8.868 -7.377 1.00 86.50 82 ASP A CA 1
ATOM 646 C C . ASP A 1 82 ? 5.077 -8.618 -6.170 1.00 86.50 82 ASP A C 1
ATOM 648 O O . ASP A 1 82 ? 5.239 -9.487 -5.320 1.00 86.50 82 ASP A O 1
ATOM 652 N N . LEU A 1 83 ? 5.603 -7.397 -6.005 1.00 89.25 83 LEU A N 1
ATOM 653 C CA . LEU A 1 83 ? 6.362 -7.009 -4.807 1.00 89.25 83 LEU A CA 1
ATOM 654 C C . LEU A 1 83 ? 5.522 -7.045 -3.520 1.00 89.25 83 LEU A C 1
ATOM 656 O O . LEU A 1 83 ? 6.028 -7.430 -2.466 1.00 89.25 83 LEU A O 1
ATOM 660 N N . HIS A 1 84 ? 4.259 -6.610 -3.576 1.00 85.88 84 HIS A N 1
ATOM 661 C CA . HIS A 1 84 ? 3.364 -6.635 -2.418 1.00 85.88 84 HIS A CA 1
ATOM 662 C C . HIS A 1 84 ? 3.092 -8.072 -1.971 1.00 85.88 84 HIS A C 1
ATOM 664 O O . HIS A 1 84 ? 3.130 -8.354 -0.776 1.00 85.88 84 HIS A O 1
ATOM 670 N N . PHE A 1 85 ? 2.853 -8.973 -2.923 1.00 83.62 85 PHE A N 1
ATOM 671 C CA . PHE A 1 85 ? 2.491 -10.369 -2.684 1.00 83.62 85 PHE A CA 1
ATOM 672 C C . PHE A 1 85 ? 3.670 -11.345 -2.729 1.00 83.62 85 PHE A C 1
ATOM 674 O O . PHE A 1 85 ? 3.440 -12.549 -2.809 1.00 83.62 85 PHE A O 1
ATOM 681 N N . ALA A 1 86 ? 4.905 -10.849 -2.635 1.00 89.25 86 ALA A N 1
ATOM 682 C CA . ALA A 1 86 ? 6.087 -11.696 -2.530 1.00 89.25 86 ALA A CA 1
ATOM 683 C C . ALA A 1 86 ? 5.914 -12.738 -1.409 1.00 89.25 86 ALA A C 1
ATOM 685 O O . ALA A 1 86 ? 5.362 -12.439 -0.344 1.00 89.25 86 ALA A O 1
ATOM 686 N N . GLU A 1 87 ? 6.398 -13.959 -1.622 1.00 86.88 87 GLU A N 1
ATOM 687 C CA . GLU A 1 87 ? 6.173 -15.069 -0.683 1.00 86.88 87 GLU A CA 1
ATOM 688 C C . GLU A 1 87 ? 6.957 -14.899 0.626 1.00 86.88 87 GLU A C 1
ATOM 690 O O . GLU A 1 87 ? 6.575 -15.413 1.678 1.00 86.88 87 GLU A O 1
ATOM 695 N N . GLY A 1 88 ? 8.048 -14.137 0.582 1.00 89.00 88 GLY A N 1
ATOM 696 C CA . GLY A 1 88 ? 8.884 -13.860 1.739 1.00 89.00 88 GLY A CA 1
ATOM 697 C C . GLY A 1 88 ? 10.019 -12.885 1.432 1.00 89.00 88 GLY A C 1
ATOM 698 O O . GLY A 1 88 ? 10.133 -12.382 0.313 1.00 89.00 88 GLY A O 1
ATOM 699 N N . PRO A 1 89 ? 10.913 -12.629 2.405 1.00 90.12 89 PRO A N 1
ATOM 700 C CA . PRO A 1 89 ? 11.990 -11.653 2.248 1.00 90.12 89 PRO A CA 1
ATOM 701 C C . PRO A 1 89 ? 12.932 -11.942 1.072 1.00 90.12 89 PRO A C 1
ATOM 703 O O . PRO A 1 89 ? 13.362 -11.017 0.390 1.00 90.12 89 PRO A O 1
ATOM 706 N N . GLN A 1 90 ? 13.257 -13.216 0.830 1.00 93.00 90 GLN A N 1
ATOM 707 C CA . GLN A 1 90 ? 14.153 -13.615 -0.261 1.00 93.00 90 GLN A CA 1
ATOM 708 C C . GLN A 1 90 ? 13.511 -13.383 -1.631 1.00 93.00 90 GLN A C 1
ATOM 710 O O . GLN A 1 90 ? 14.140 -12.782 -2.500 1.00 93.00 90 GLN A O 1
ATOM 715 N N . ASP A 1 91 ? 12.253 -13.793 -1.789 1.00 93.00 91 ASP A N 1
ATOM 716 C CA . ASP A 1 91 ? 11.473 -13.575 -3.007 1.00 93.00 91 ASP A CA 1
ATOM 717 C C . ASP A 1 91 ? 11.275 -12.075 -3.281 1.00 93.00 91 ASP A C 1
ATOM 719 O O . ASP A 1 91 ? 11.531 -11.583 -4.376 1.00 93.00 91 ASP A O 1
ATOM 723 N N . PHE A 1 92 ? 10.986 -11.289 -2.242 1.00 92.38 92 PHE A N 1
ATOM 724 C CA . PHE A 1 92 ? 10.901 -9.835 -2.354 1.00 92.38 92 PHE A CA 1
ATOM 725 C C . PHE A 1 92 ? 12.203 -9.201 -2.860 1.00 92.38 92 PHE A C 1
ATOM 727 O O . PHE A 1 92 ? 12.180 -8.359 -3.760 1.00 92.38 92 PHE A O 1
ATOM 734 N N . ILE A 1 93 ? 13.350 -9.601 -2.298 1.00 92.88 93 ILE A N 1
ATOM 735 C CA . ILE A 1 93 ? 14.666 -9.113 -2.736 1.00 92.88 93 ILE A CA 1
ATOM 736 C C . ILE A 1 93 ? 14.924 -9.513 -4.192 1.00 92.88 93 ILE A C 1
ATOM 738 O O . ILE A 1 93 ? 15.411 -8.686 -4.966 1.00 92.88 93 ILE A O 1
ATOM 742 N N . TYR A 1 94 ? 14.572 -10.740 -4.573 1.00 95.25 94 TYR A N 1
ATOM 743 C CA . TYR A 1 94 ? 14.700 -11.225 -5.942 1.00 95.25 94 TYR A CA 1
ATOM 744 C C . TYR A 1 94 ? 13.870 -10.383 -6.921 1.00 95.25 94 TYR A C 1
ATOM 746 O O . TYR A 1 94 ? 14.418 -9.833 -7.879 1.00 95.25 94 TYR A O 1
ATOM 754 N N . ILE A 1 95 ? 12.582 -10.166 -6.639 1.00 93.69 95 ILE A N 1
ATOM 755 C CA . ILE A 1 95 ? 11.707 -9.327 -7.470 1.00 93.69 95 ILE A CA 1
ATOM 756 C C . ILE A 1 95 ? 12.261 -7.896 -7.546 1.00 93.69 95 ILE A C 1
ATOM 758 O O . ILE A 1 95 ? 12.328 -7.318 -8.631 1.00 93.69 95 ILE A O 1
ATOM 762 N N . CYS A 1 96 ? 12.756 -7.332 -6.437 1.00 92.88 96 CYS A N 1
ATOM 763 C CA . CYS A 1 96 ? 13.393 -6.010 -6.423 1.00 92.88 96 CYS A CA 1
ATOM 764 C C . CYS A 1 96 ? 14.592 -5.912 -7.377 1.00 92.88 96 CYS A C 1
ATOM 766 O O . CYS A 1 96 ? 14.750 -4.900 -8.065 1.00 92.88 96 CYS A O 1
ATOM 768 N N . GLN A 1 97 ? 15.437 -6.944 -7.428 1.00 94.38 97 GLN A N 1
ATOM 769 C CA . GLN A 1 97 ? 16.594 -6.994 -8.326 1.00 94.38 97 GLN A CA 1
ATOM 770 C C . GLN A 1 97 ? 16.186 -7.042 -9.803 1.00 94.38 97 GLN A C 1
ATOM 772 O O . GLN A 1 97 ? 16.938 -6.558 -10.645 1.00 94.38 97 GLN A O 1
ATOM 777 N N . LEU A 1 98 ? 14.995 -7.554 -10.118 1.00 93.12 98 LEU A N 1
ATOM 778 C CA . LEU A 1 98 ? 14.462 -7.583 -11.479 1.00 93.12 98 LEU A CA 1
ATOM 779 C C . LEU A 1 98 ? 13.788 -6.263 -11.874 1.00 93.12 98 LEU A C 1
ATOM 781 O O . LEU A 1 98 ? 14.069 -5.703 -12.936 1.00 93.12 98 LEU A O 1
ATOM 785 N N . VAL A 1 99 ? 12.891 -5.750 -11.029 1.00 92.50 99 VAL A N 1
ATOM 786 C CA . VAL A 1 99 ? 11.990 -4.652 -11.415 1.00 92.50 99 VAL A CA 1
ATOM 787 C C . VAL A 1 99 ? 12.633 -3.276 -11.258 1.00 92.50 99 VAL A C 1
ATOM 789 O O . VAL A 1 99 ? 12.441 -2.412 -12.113 1.00 92.50 99 VAL A O 1
ATOM 792 N N . LEU A 1 100 ? 13.467 -3.061 -10.231 1.00 90.56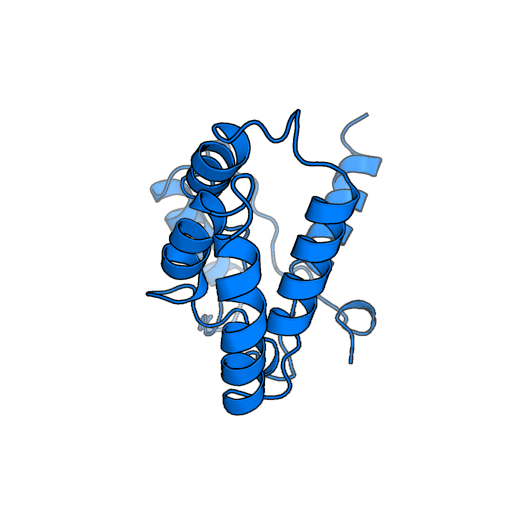 100 LEU A N 1
ATOM 793 C CA . LEU A 1 100 ? 14.058 -1.742 -9.967 1.00 90.56 100 LEU A CA 1
ATOM 794 C C . LEU A 1 100 ? 15.034 -1.289 -11.066 1.00 90.56 100 LEU A C 1
ATOM 796 O O . LEU A 1 100 ? 14.966 -0.117 -11.447 1.00 90.56 100 LEU A O 1
ATOM 800 N N . PRO A 1 101 ? 15.923 -2.146 -11.614 1.00 92.25 101 PRO A N 1
ATOM 801 C CA . PRO A 1 101 ? 16.750 -1.756 -12.754 1.00 92.25 101 PRO A CA 1
ATOM 802 C C . PRO A 1 101 ? 15.910 -1.463 -13.997 1.00 92.25 101 PRO A C 1
ATOM 804 O O . PRO A 1 101 ? 16.151 -0.461 -14.667 1.00 92.25 101 PRO A O 1
ATOM 807 N N . ARG A 1 102 ? 14.874 -2.271 -14.266 1.00 89.00 102 ARG A N 1
ATOM 808 C CA . ARG A 1 102 ? 13.972 -2.076 -15.411 1.00 89.00 102 ARG A CA 1
ATOM 809 C C . ARG A 1 102 ? 13.260 -0.726 -15.350 1.00 89.00 102 ARG A C 1
ATOM 811 O O . ARG A 1 102 ? 13.245 0.004 -16.337 1.00 89.00 102 ARG A O 1
ATOM 818 N N . TRP A 1 103 ? 12.734 -0.358 -14.185 1.00 87.25 103 TRP A N 1
ATOM 819 C CA . TRP A 1 103 ? 12.116 0.951 -13.976 1.00 87.25 103 TRP A CA 1
ATOM 820 C C . TRP A 1 103 ? 13.122 2.106 -14.080 1.00 87.25 103 TRP A C 1
ATOM 822 O O . TRP A 1 103 ? 12.745 3.214 -14.451 1.00 87.25 103 TRP A O 1
ATOM 832 N N . ARG A 1 104 ? 14.402 1.876 -13.762 1.00 86.31 104 ARG A N 1
ATOM 833 C CA . ARG A 1 104 ? 15.436 2.921 -13.815 1.00 86.31 104 ARG A CA 1
ATOM 834 C C . ARG A 1 104 ? 15.874 3.254 -15.240 1.00 86.31 104 ARG A C 1
ATOM 836 O O . ARG A 1 104 ? 16.241 4.395 -15.498 1.00 86.31 104 ARG A O 1
ATOM 843 N N . VAL A 1 105 ? 15.837 2.277 -16.148 1.00 82.19 105 VAL A N 1
ATOM 844 C CA . VAL A 1 105 ? 16.213 2.460 -17.561 1.00 82.19 105 VAL A CA 1
ATOM 845 C C . VAL A 1 105 ? 15.181 3.304 -18.314 1.00 82.19 105 VAL A C 1
ATOM 847 O O . VAL A 1 105 ? 15.541 4.092 -19.186 1.00 82.19 105 VAL A O 1
ATOM 850 N N . ALA A 1 106 ? 13.899 3.179 -17.975 1.00 76.44 106 ALA A N 1
ATOM 851 C CA . ALA A 1 106 ? 12.855 3.973 -18.605 1.00 76.44 106 ALA A CA 1
ATOM 852 C C . ALA A 1 106 ? 12.828 5.402 -18.035 1.00 76.44 106 ALA A C 1
ATOM 854 O O . ALA A 1 106 ? 12.546 5.617 -16.857 1.00 76.44 106 ALA A O 1
ATOM 855 N N . VAL A 1 107 ? 13.052 6.398 -18.903 1.00 72.19 107 VAL A N 1
ATOM 856 C CA . VAL A 1 107 ? 13.038 7.837 -18.555 1.00 72.19 107 VAL A CA 1
ATOM 857 C C . VAL A 1 107 ? 11.759 8.233 -17.808 1.00 72.19 107 VAL A C 1
ATOM 859 O O . VAL A 1 107 ? 11.804 9.029 -16.876 1.00 72.19 107 VAL A O 1
ATOM 862 N N . GLN A 1 108 ? 10.628 7.625 -18.174 1.00 67.75 108 GLN A N 1
ATOM 863 C CA . GLN A 1 108 ? 9.313 7.892 -17.584 1.00 67.75 108 GLN A CA 1
ATOM 864 C C . GLN A 1 108 ? 9.173 7.392 -16.134 1.00 67.75 108 GLN A C 1
ATOM 866 O O . GLN A 1 108 ? 8.330 7.894 -15.397 1.00 67.75 108 GLN A O 1
ATOM 871 N N . THR A 1 109 ? 9.983 6.418 -15.706 1.00 69.19 109 THR A N 1
ATOM 872 C CA . THR A 1 109 ? 9.899 5.795 -14.371 1.00 69.19 109 THR A CA 1
ATOM 873 C C . THR A 1 109 ? 11.170 5.963 -13.538 1.00 69.19 109 THR A C 1
ATOM 875 O O . THR A 1 109 ? 11.175 5.606 -12.363 1.00 69.19 109 THR A O 1
ATOM 878 N N . ALA A 1 110 ? 12.231 6.567 -14.077 1.00 74.12 110 ALA A N 1
ATOM 879 C CA . ALA A 1 110 ? 13.493 6.761 -13.362 1.00 74.12 110 ALA A CA 1
ATOM 880 C C . ALA A 1 110 ? 13.318 7.542 -12.043 1.00 74.12 110 ALA A C 1
ATOM 882 O O . ALA A 1 110 ? 13.751 7.076 -10.991 1.00 74.12 110 ALA A O 1
ATOM 883 N N . GLY A 1 111 ? 12.600 8.674 -12.069 1.00 74.75 111 GLY A N 1
ATOM 884 C CA . GLY A 1 111 ? 12.296 9.450 -10.855 1.00 74.75 111 GLY A CA 1
ATOM 885 C C . GLY A 1 111 ? 11.358 8.723 -9.881 1.00 74.75 111 GLY A C 1
ATOM 886 O O . GLY A 1 111 ? 11.437 8.913 -8.662 1.00 74.75 111 GLY A O 1
ATOM 887 N N . PHE A 1 112 ? 10.506 7.834 -10.403 1.00 76.25 112 PHE A N 1
ATOM 888 C CA . PHE A 1 112 ? 9.660 6.978 -9.579 1.00 76.25 112 PHE A CA 1
ATOM 889 C C . PHE A 1 112 ? 10.495 5.999 -8.746 1.00 76.25 112 PHE A C 1
ATOM 891 O O . PHE A 1 112 ? 10.201 5.847 -7.565 1.00 76.25 112 PHE A O 1
ATOM 898 N N . VAL A 1 113 ? 11.559 5.397 -9.296 1.00 81.69 113 VAL A N 1
ATOM 899 C CA . VAL A 1 113 ? 12.408 4.436 -8.560 1.00 81.69 113 VAL A CA 1
ATOM 900 C C . VAL A 1 113 ? 12.991 5.043 -7.289 1.00 81.69 113 VAL A C 1
ATOM 902 O O . VAL A 1 113 ? 12.934 4.421 -6.226 1.00 81.69 113 VAL A O 1
ATOM 905 N N . ASP A 1 114 ? 13.540 6.252 -7.377 1.00 79.94 114 ASP A N 1
ATOM 906 C CA . ASP A 1 114 ? 14.169 6.908 -6.229 1.00 79.94 114 ASP A CA 1
ATOM 907 C C . ASP A 1 114 ? 13.132 7.251 -5.150 1.00 79.94 114 ASP A C 1
ATOM 909 O O . ASP A 1 114 ? 13.356 7.020 -3.958 1.00 79.94 114 ASP A O 1
ATOM 913 N N . SER A 1 115 ? 11.951 7.714 -5.568 1.00 76.81 115 SER A N 1
ATOM 914 C CA . SER A 1 115 ? 10.831 7.970 -4.655 1.00 76.81 115 SER A CA 1
ATOM 915 C C . SER A 1 115 ? 10.304 6.692 -4.018 1.00 76.81 115 SER A C 1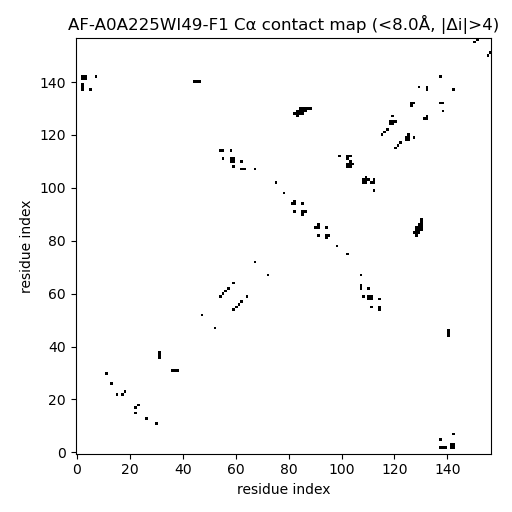
ATOM 917 O O . SER A 1 115 ? 10.068 6.655 -2.811 1.00 76.81 115 SER A O 1
ATOM 919 N N . PHE A 1 116 ? 10.157 5.631 -4.810 1.00 81.31 116 PHE A N 1
ATOM 920 C CA . PHE A 1 116 ? 9.681 4.337 -4.352 1.00 81.31 116 PHE A CA 1
ATOM 921 C C . PHE A 1 116 ? 10.622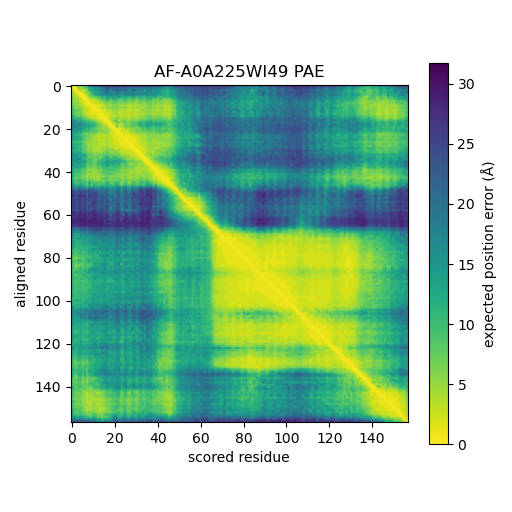 3.757 -3.300 1.00 81.31 116 PHE A C 1
ATOM 923 O O . PHE A 1 116 ? 10.175 3.399 -2.215 1.00 81.31 116 PHE A O 1
ATOM 930 N N . LYS A 1 117 ? 11.934 3.757 -3.560 1.00 81.56 117 LYS A N 1
ATOM 931 C CA . LYS A 1 117 ? 12.942 3.317 -2.587 1.00 81.56 117 LYS A CA 1
ATOM 932 C C . LYS A 1 117 ? 12.871 4.118 -1.293 1.00 81.56 117 LYS A C 1
ATOM 934 O O . LYS A 1 117 ? 12.830 3.538 -0.210 1.00 81.56 117 LYS A O 1
ATOM 939 N N . LYS A 1 118 ? 12.810 5.446 -1.403 1.00 77.38 118 LYS A N 1
ATOM 940 C CA . LYS A 1 118 ? 12.759 6.344 -0.246 1.00 77.38 118 LYS A CA 1
ATOM 941 C C . LYS A 1 118 ? 11.520 6.111 0.619 1.00 77.38 118 LYS A C 1
ATOM 943 O O . LYS A 1 118 ? 11.621 6.155 1.841 1.00 77.38 118 LYS A O 1
ATOM 948 N N . VAL A 1 119 ? 10.358 5.895 0.009 1.00 72.38 119 VAL A N 1
ATOM 949 C CA . VAL A 1 119 ? 9.095 5.752 0.744 1.00 72.38 119 VAL A CA 1
ATOM 950 C C . VAL A 1 119 ? 8.882 4.314 1.202 1.00 72.38 119 VAL A C 1
ATOM 952 O O . VAL A 1 119 ? 8.661 4.090 2.383 1.00 72.38 119 VAL A O 1
ATOM 955 N N . TRP A 1 120 ? 8.970 3.352 0.291 1.00 79.62 120 TRP A N 1
ATOM 956 C CA . TRP A 1 120 ? 8.494 1.981 0.490 1.00 79.62 120 TRP A CA 1
ATOM 957 C C . TRP A 1 120 ? 9.598 0.987 0.850 1.00 79.62 120 TRP A C 1
ATOM 959 O O . TRP A 1 120 ? 9.307 -0.123 1.283 1.00 79.62 120 TRP A O 1
ATOM 969 N N . MET A 1 121 ? 10.869 1.359 0.688 1.00 78.62 121 MET A N 1
ATOM 970 C CA . MET A 1 121 ? 12.008 0.481 0.996 1.00 78.62 121 MET A CA 1
ATOM 971 C C . MET A 1 121 ? 12.914 1.039 2.095 1.00 78.62 121 MET A C 1
ATOM 973 O O . MET A 1 121 ? 13.896 0.400 2.465 1.00 78.62 121 MET A O 1
ATOM 977 N N . SER A 1 122 ? 12.598 2.218 2.634 1.00 75.56 122 SER A N 1
ATOM 978 C CA . SER A 1 122 ? 13.361 2.827 3.719 1.00 75.56 122 SER A CA 1
ATOM 979 C C . SER A 1 122 ? 12.450 3.516 4.734 1.00 75.56 122 SER A C 1
ATOM 981 O O . SER A 1 122 ? 11.440 4.123 4.384 1.00 75.56 122 SER A O 1
ATOM 983 N N . GLY A 1 123 ? 12.813 3.438 6.014 1.00 69.06 123 GLY A N 1
ATOM 984 C CA . GLY A 1 123 ? 12.081 4.097 7.094 1.00 69.06 123 GLY A CA 1
ATOM 985 C C . GLY A 1 123 ? 10.815 3.357 7.542 1.00 69.06 123 GLY A C 1
ATOM 986 O O . GLY A 1 123 ? 10.774 2.134 7.598 1.00 69.06 123 GLY A O 1
ATOM 987 N N . LYS A 1 124 ? 9.785 4.116 7.935 1.00 67.00 124 LYS A N 1
ATOM 988 C CA . LYS A 1 124 ? 8.619 3.602 8.684 1.00 67.00 124 LYS A CA 1
ATOM 989 C C . LYS A 1 124 ? 7.579 2.845 7.845 1.00 67.00 124 LYS A C 1
ATOM 991 O O . LYS A 1 124 ? 6.719 2.195 8.421 1.00 67.00 124 LYS A O 1
ATOM 996 N N . PHE A 1 125 ? 7.643 2.938 6.517 1.00 67.75 125 PHE A N 1
ATOM 997 C CA . PHE A 1 125 ? 6.641 2.366 5.604 1.00 67.75 1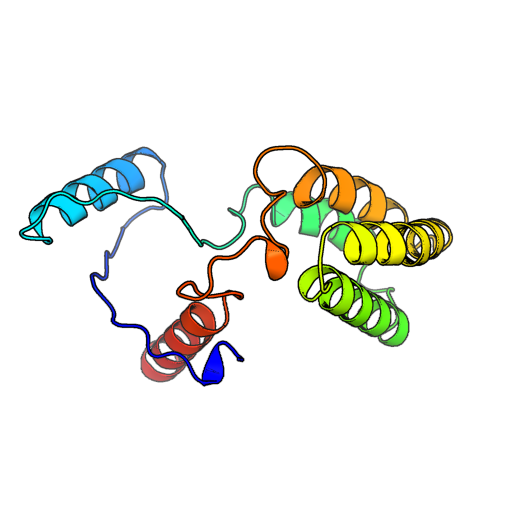25 PHE A CA 1
ATOM 998 C C . PHE A 1 125 ? 7.123 1.090 4.914 1.00 67.75 125 PHE A C 1
ATOM 1000 O O . PHE A 1 125 ? 6.476 0.631 3.985 1.00 67.75 125 PHE A O 1
ATOM 1007 N N . ILE A 1 126 ? 8.235 0.506 5.376 1.00 71.94 126 ILE A N 1
ATOM 1008 C CA . ILE A 1 126 ? 8.726 -0.796 4.910 1.00 71.94 126 ILE A CA 1
ATOM 1009 C C . ILE A 1 126 ? 7.686 -1.925 5.056 1.00 71.94 126 ILE A C 1
ATOM 1011 O O . ILE A 1 126 ? 7.632 -2.722 4.122 1.00 71.94 126 ILE A O 1
ATOM 1015 N N . PRO A 1 127 ? 6.846 -2.012 6.117 1.00 76.00 127 PRO A N 1
ATOM 1016 C CA . PRO A 1 127 ? 5.962 -3.159 6.314 1.00 76.00 127 PRO A CA 1
ATOM 1017 C C . PRO A 1 127 ? 4.671 -3.061 5.506 1.00 76.00 127 PRO A C 1
ATOM 1019 O O . PRO A 1 127 ? 3.568 -3.058 6.043 1.00 76.00 127 PRO A O 1
ATOM 1022 N N . TRP A 1 128 ? 4.827 -2.971 4.190 1.00 79.19 128 TRP A N 1
ATOM 1023 C CA . TRP A 1 128 ? 3.736 -3.010 3.225 1.00 79.19 128 TRP A CA 1
ATOM 1024 C C . TRP A 1 128 ? 3.680 -4.335 2.467 1.00 79.19 128 TRP A C 1
ATOM 1026 O O . TRP A 1 128 ? 2.743 -4.518 1.703 1.00 79.19 128 TRP A O 1
ATOM 1036 N N . GLN A 1 129 ? 4.640 -5.254 2.629 1.00 85.00 129 GLN A N 1
ATOM 1037 C CA . GLN A 1 129 ? 4.565 -6.569 1.984 1.00 85.00 129 GLN A CA 1
ATOM 1038 C C . GLN A 1 129 ? 3.603 -7.496 2.733 1.00 85.00 129 GLN A C 1
ATOM 1040 O O . GLN A 1 129 ? 3.533 -7.493 3.966 1.00 85.00 129 GLN A O 1
ATOM 1045 N N . TYR A 1 130 ? 2.906 -8.345 1.983 1.00 81.56 130 TYR A N 1
ATOM 1046 C CA . TYR A 1 130 ? 1.940 -9.313 2.490 1.00 81.56 130 TYR A CA 1
ATOM 1047 C C . TYR A 1 130 ? 2.553 -10.231 3.554 1.00 81.56 130 TYR A C 1
ATOM 1049 O O . TYR A 1 130 ? 1.968 -10.404 4.618 1.00 81.56 130 TYR A O 1
ATOM 1057 N N . PHE A 1 131 ? 3.770 -10.739 3.332 1.00 82.69 131 PHE A N 1
ATOM 1058 C CA . PHE A 1 131 ? 4.454 -11.628 4.283 1.00 82.69 131 PHE A CA 1
ATOM 1059 C C . PHE A 1 131 ? 4.834 -10.960 5.619 1.00 82.69 131 PHE A C 1
ATOM 1061 O O . PHE A 1 131 ? 5.168 -11.659 6.574 1.00 82.69 131 PHE A O 1
ATOM 1068 N N . GLN A 1 132 ? 4.797 -9.625 5.712 1.00 80.81 132 GLN A N 1
ATOM 1069 C CA . GLN A 1 132 ? 4.988 -8.896 6.973 1.00 80.81 132 GLN A CA 1
ATOM 1070 C C . GLN A 1 132 ? 3.663 -8.607 7.695 1.00 80.81 132 GLN A C 1
ATOM 1072 O O . GLN A 1 132 ? 3.668 -8.215 8.864 1.00 80.81 132 GLN A O 1
ATOM 1077 N N . SER A 1 133 ? 2.527 -8.808 7.021 1.00 72.62 133 SER A N 1
ATOM 1078 C CA . SER A 1 133 ? 1.197 -8.591 7.584 1.00 72.62 133 SER A CA 1
ATOM 1079 C C . SER A 1 133 ? 0.739 -9.841 8.341 1.00 72.62 133 SER A C 1
ATOM 1081 O O . SER A 1 133 ? 0.705 -10.930 7.765 1.00 72.62 133 SER A O 1
ATOM 1083 N N . PRO A 1 134 ? 0.348 -9.740 9.624 1.00 69.56 134 PRO A N 1
ATOM 1084 C CA . PRO A 1 134 ? -0.151 -10.905 10.339 1.00 69.56 134 PRO A CA 1
ATOM 1085 C C . PRO A 1 134 ? -1.470 -11.392 9.725 1.00 69.56 134 PRO A C 1
ATOM 1087 O O . PRO A 1 134 ? -2.298 -10.596 9.280 1.00 69.56 134 PRO A O 1
ATOM 1090 N N . SER A 1 135 ? -1.708 -12.706 9.772 1.00 62.03 135 SER A N 1
ATOM 1091 C CA . SER A 1 135 ? -2.817 -13.382 9.076 1.00 62.03 135 SER A CA 1
ATOM 1092 C C . SER A 1 135 ? -4.227 -12.863 9.401 1.00 62.03 135 SER A C 1
ATOM 1094 O O . SER A 1 135 ? -5.158 -13.227 8.688 1.00 62.03 135 SER A O 1
ATOM 1096 N N . ALA A 1 136 ? -4.425 -12.021 10.421 1.00 63.16 136 ALA A N 1
ATOM 1097 C CA . ALA A 1 136 ? -5.721 -11.463 10.828 1.00 63.16 136 ALA A CA 1
ATOM 1098 C C . ALA A 1 136 ? -5.969 -10.003 10.387 1.00 63.16 136 ALA A C 1
ATOM 1100 O O . ALA A 1 136 ? -7.063 -9.487 10.601 1.00 63.16 136 ALA A O 1
ATOM 1101 N N . TYR A 1 137 ? -4.998 -9.338 9.755 1.00 65.50 137 TYR A N 1
ATOM 1102 C CA . TYR A 1 137 ? -5.109 -7.923 9.379 1.00 65.50 137 TYR A CA 1
ATOM 1103 C C . TYR A 1 137 ? -5.491 -7.754 7.909 1.00 65.50 137 TYR A C 1
ATOM 1105 O O . TYR A 1 137 ? -5.311 -8.672 7.108 1.00 65.50 137 TYR A O 1
ATOM 1113 N N . ALA A 1 138 ? -6.065 -6.597 7.568 1.00 62.91 138 ALA A N 1
ATOM 1114 C CA . ALA A 1 138 ? -6.234 -6.220 6.170 1.00 62.91 138 ALA A CA 1
ATOM 1115 C C . ALA A 1 138 ? -4.856 -6.164 5.508 1.00 62.91 138 ALA A C 1
ATOM 1117 O O . ALA A 1 138 ? -3.906 -5.659 6.107 1.00 62.91 138 ALA A O 1
ATOM 1118 N N . THR A 1 139 ? -4.751 -6.683 4.293 1.00 65.00 139 THR A N 1
ATOM 1119 C CA . THR A 1 139 ? -3.496 -6.679 3.524 1.00 65.00 139 THR A CA 1
ATOM 1120 C C . THR A 1 139 ? -3.431 -5.514 2.539 1.00 65.00 139 THR A C 1
ATOM 1122 O O . THR A 1 139 ? -2.357 -5.043 2.188 1.00 65.00 139 THR A O 1
ATOM 1125 N N . THR A 1 140 ? -4.590 -4.967 2.180 1.00 67.06 140 THR A N 1
ATOM 1126 C CA . THR A 1 140 ? -4.782 -3.826 1.290 1.00 67.06 140 THR A CA 1
ATOM 1127 C C . THR A 1 140 ? -5.818 -2.866 1.878 1.00 67.06 140 THR A C 1
ATOM 1129 O O . THR A 1 140 ? -6.639 -3.242 2.714 1.00 67.06 140 THR A O 1
ATOM 1132 N N . ASN A 1 141 ? -5.871 -1.626 1.382 1.00 66.81 141 ASN A N 1
ATOM 1133 C CA . ASN A 1 141 ? -6.936 -0.682 1.747 1.00 66.81 141 ASN A CA 1
ATOM 1134 C C . ASN A 1 141 ? -8.292 -0.982 1.073 1.00 66.81 141 ASN A C 1
ATOM 1136 O O . ASN A 1 141 ? -9.193 -0.142 1.113 1.00 66.81 141 ASN A O 1
ATOM 1140 N N . ASN A 1 142 ? -8.460 -2.156 0.451 1.00 69.50 142 ASN A N 1
ATOM 1141 C CA . ASN A 1 142 ? -9.691 -2.541 -0.237 1.00 69.50 142 ASN A CA 1
ATOM 1142 C C . ASN A 1 142 ? -10.947 -2.472 0.659 1.00 69.50 142 ASN A C 1
ATOM 1144 O O . ASN A 1 142 ? -11.941 -1.907 0.205 1.00 69.50 142 ASN A O 1
ATOM 1148 N N . PRO A 1 143 ? -10.924 -2.912 1.935 1.00 68.50 143 PRO A N 1
ATOM 1149 C CA . PRO A 1 143 ? -12.092 -2.800 2.812 1.00 68.50 143 PRO A CA 1
ATOM 1150 C C . PRO A 1 143 ? -12.507 -1.346 3.075 1.00 68.50 143 PRO A C 1
ATOM 1152 O O . PRO A 1 143 ? -13.686 -1.003 2.994 1.00 68.50 143 PRO A O 1
ATOM 1155 N N . ALA A 1 144 ? -11.530 -0.466 3.325 1.00 70.69 144 ALA A N 1
ATOM 1156 C CA . ALA A 1 144 ? -11.778 0.960 3.529 1.00 70.69 144 ALA A CA 1
ATOM 1157 C C . ALA A 1 144 ? -12.301 1.632 2.247 1.00 70.69 144 ALA A C 1
ATOM 1159 O O . ALA A 1 144 ? -13.240 2.424 2.297 1.00 70.69 144 ALA A O 1
ATOM 1160 N N . LYS A 1 145 ? -11.747 1.276 1.079 1.00 71.62 145 LYS A N 1
ATOM 1161 C CA . LYS A 1 145 ? -12.224 1.762 -0.225 1.00 71.62 145 LYS A CA 1
ATOM 1162 C C . LYS A 1 145 ? -13.653 1.32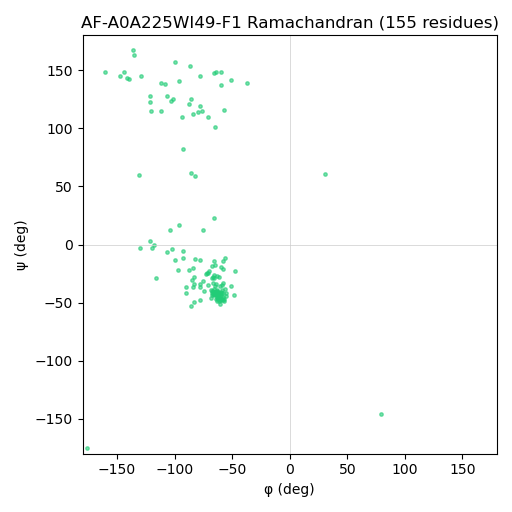4 -0.521 1.00 71.62 145 LYS A C 1
ATOM 1164 O O . LYS A 1 145 ? -14.439 2.163 -0.943 1.00 71.62 145 LYS A O 1
ATOM 1169 N N . GLN A 1 146 ? -13.995 0.058 -0.291 1.00 74.50 146 GLN A N 1
ATOM 1170 C CA . GLN A 1 146 ? -15.353 -0.455 -0.492 1.00 74.50 146 GLN A CA 1
ATOM 1171 C C . GLN A 1 146 ? -16.359 0.255 0.421 1.00 74.50 146 GLN A C 1
ATOM 1173 O O . GLN A 1 146 ? -17.406 0.696 -0.048 1.00 74.50 146 GLN A O 1
ATOM 1178 N N . PHE A 1 147 ? -16.014 0.451 1.696 1.00 76.19 147 PHE A N 1
ATOM 1179 C CA . PHE A 1 147 ? -16.841 1.221 2.626 1.00 76.19 147 PHE A CA 1
ATOM 1180 C C . PHE A 1 147 ? -17.037 2.672 2.155 1.00 76.19 147 PHE A C 1
ATOM 1182 O O . PHE A 1 147 ? -18.167 3.152 2.056 1.00 76.19 147 PHE A O 1
ATOM 1189 N N . ASN A 1 148 ? -15.950 3.348 1.765 1.00 75.81 148 ASN A N 1
ATOM 1190 C CA . ASN A 1 148 ? -16.004 4.714 1.245 1.00 75.81 148 ASN A CA 1
ATOM 1191 C C . ASN A 1 148 ? -16.791 4.814 -0.072 1.00 75.81 148 ASN A C 1
ATOM 1193 O O . ASN A 1 148 ? -17.448 5.823 -0.305 1.00 75.81 148 ASN A O 1
ATOM 1197 N N . GLN A 1 149 ? -16.738 3.798 -0.939 1.00 78.69 149 GLN A N 1
ATOM 1198 C CA . GLN A 1 149 ? -17.521 3.751 -2.178 1.00 78.69 149 GLN A CA 1
ATOM 1199 C C . GLN A 1 149 ? -19.024 3.687 -1.899 1.00 78.69 149 GLN A C 1
ATOM 1201 O O . GLN A 1 149 ? -19.775 4.407 -2.549 1.00 78.69 149 GLN A O 1
ATOM 1206 N N . VAL A 1 150 ? -19.457 2.880 -0.924 1.00 82.12 150 VAL A N 1
ATOM 1207 C CA . VAL A 1 150 ? -20.871 2.806 -0.518 1.00 82.12 150 VAL A CA 1
ATOM 1208 C C . VAL A 1 150 ? -21.338 4.148 0.043 1.00 82.12 150 VAL A C 1
ATOM 1210 O O . VAL A 1 150 ? -22.338 4.681 -0.427 1.00 82.12 150 VAL A O 1
ATOM 1213 N N . LEU A 1 151 ? -20.571 4.749 0.961 1.00 80.44 151 LEU A N 1
ATOM 1214 C CA . LEU A 1 151 ? -20.893 6.076 1.496 1.00 80.44 151 LEU A CA 1
ATOM 1215 C C . LEU A 1 151 ? -20.985 7.134 0.391 1.00 80.44 151 LEU A C 1
ATOM 1217 O O . LEU A 1 151 ? -21.925 7.919 0.360 1.00 80.44 151 LEU A O 1
ATOM 1221 N N . LYS A 1 152 ? -20.033 7.149 -0.545 1.00 80.31 152 LYS A N 1
ATOM 1222 C CA . LYS A 1 152 ? -20.050 8.121 -1.643 1.00 80.31 152 LYS A CA 1
ATOM 1223 C C . LYS A 1 152 ? -21.238 7.923 -2.582 1.00 80.31 152 LYS A C 1
ATOM 1225 O O . LYS A 1 152 ? -21.858 8.900 -2.993 1.00 80.31 152 LYS A O 1
ATOM 1230 N N . ARG A 1 153 ? -21.570 6.671 -2.907 1.00 83.19 153 ARG A N 1
ATOM 1231 C CA . ARG A 1 153 ? -22.734 6.338 -3.737 1.00 83.19 153 ARG A CA 1
ATOM 1232 C C . ARG A 1 153 ? -24.033 6.829 -3.096 1.00 83.19 153 ARG A C 1
ATOM 1234 O O . ARG A 1 153 ? -24.891 7.337 -3.804 1.00 83.19 153 ARG A O 1
ATOM 1241 N N . ASP A 1 154 ? -24.160 6.674 -1.781 1.00 84.00 154 ASP A N 1
ATOM 1242 C CA . ASP A 1 154 ? -25.417 6.933 -1.078 1.00 84.00 154 ASP A CA 1
ATOM 1243 C C . ASP A 1 154 ? -25.577 8.407 -0.647 1.00 84.00 154 ASP A C 1
ATOM 1245 O O . ASP A 1 154 ? -26.704 8.859 -0.455 1.00 84.00 154 ASP A O 1
ATOM 1249 N N . TYR A 1 155 ? -24.480 9.172 -0.520 1.00 73.75 155 TYR A N 1
ATOM 1250 C CA . TYR A 1 155 ? -24.505 10.509 0.099 1.00 73.75 155 TYR A CA 1
ATOM 1251 C C . TYR A 1 155 ? -23.836 11.647 -0.695 1.00 73.75 155 TYR A C 1
ATOM 1253 O O . TYR A 1 155 ? -23.887 12.790 -0.242 1.00 73.75 155 TYR A O 1
ATOM 1261 N N . THR A 1 156 ? -23.223 11.396 -1.857 1.00 66.69 156 THR A N 1
ATOM 1262 C CA . THR A 1 156 ? -22.548 12.444 -2.663 1.00 66.69 156 THR A CA 1
ATOM 1263 C C . THR A 1 156 ? -22.952 12.413 -4.139 1.00 66.69 156 THR A C 1
ATOM 1265 O O . THR A 1 156 ? -22.088 12.221 -4.985 1.00 66.69 156 THR A O 1
ATOM 1268 N N . LEU A 1 157 ? -24.250 12.578 -4.437 1.00 53.91 157 LEU A N 1
ATOM 1269 C CA . LEU A 1 157 ? -24.752 12.792 -5.810 1.00 53.91 157 LEU A CA 1
ATOM 1270 C C . LEU A 1 157 ? -23.857 13.736 -6.633 1.00 53.91 157 LEU A C 1
ATOM 1272 O O . LEU A 1 157 ? -23.496 14.810 -6.097 1.00 53.91 157 LEU A O 1
#